Protein AF-A0A7W4FZU4-F1 (afdb_monomer_lite)

Foldseek 3Di:
DDKFDWAADDPVCVVVCVVVVNPPSVVPGTDIDDDPFWDKDKDKDKDWDKDWDDDPNWIKIKIKIKMAMFMATPGGDCNGAPPVNRLCRGFVFFRIKMKMKMWTDDPVDIDIDIDIDGHDGDDD

Secondary structure (DSSP, 8-state):
-EEPPPEEPPGGGHHHHHHTT-S-GGG--EE--EE--EEEEEEEEEEEEEEEEEETTEEEEEEEEEEEEEEEEEEE-TTT--HHHHHHHHHSS-SEEEEEEEEEE-SS-EEEEEEEEE------

Structure (mmCIF, N/CA/C/O backbone):
data_AF-A0A7W4FZU4-F1
#
_entry.id   AF-A0A7W4FZU4-F1
#
loop_
_atom_site.group_PDB
_atom_site.id
_atom_site.type_symbol
_atom_site.label_atom_id
_atom_site.label_alt_id
_atom_site.label_comp_id
_atom_site.label_asym_id
_atom_site.label_entity_id
_atom_site.label_seq_id
_atom_site.pdbx_PDB_ins_code
_atom_site.Cartn_x
_atom_site.Cartn_y
_atom_site.Cartn_z
_atom_site.occupancy
_atom_site.B_iso_or_equiv
_atom_site.auth_seq_id
_atom_site.auth_comp_id
_atom_site.auth_asym_id
_atom_site.auth_atom_id
_atom_site.pdbx_PDB_model_num
ATOM 1 N N . ILE A 1 1 ? -15.566 -8.251 4.953 1.00 73.75 1 ILE A N 1
ATOM 2 C CA . ILE A 1 1 ? -15.470 -8.564 6.392 1.00 73.75 1 ILE A CA 1
ATOM 3 C C . ILE A 1 1 ? -14.078 -8.221 6.895 1.00 73.75 1 ILE A C 1
ATOM 5 O O . ILE A 1 1 ? -13.095 -8.660 6.306 1.00 73.75 1 ILE A O 1
ATOM 9 N N . ALA A 1 2 ? -13.999 -7.388 7.925 1.00 87.62 2 ALA A N 1
ATOM 10 C CA . ALA A 1 2 ? -12.756 -6.948 8.552 1.00 87.62 2 ALA A CA 1
ATOM 11 C C . ALA A 1 2 ? -12.876 -7.089 10.072 1.00 87.62 2 ALA A C 1
ATOM 13 O O . ALA A 1 2 ? -13.980 -7.219 10.593 1.00 87.62 2 ALA A O 1
ATOM 14 N N . GLN A 1 3 ? -11.758 -7.112 10.793 1.00 93.50 3 GLN A N 1
ATOM 15 C CA . GLN A 1 3 ? -11.803 -7.099 12.256 1.00 93.50 3 GLN A CA 1
ATOM 16 C C . GLN A 1 3 ? -12.139 -5.699 12.761 1.00 93.50 3 GLN A C 1
ATOM 18 O O . GLN A 1 3 ? -11.657 -4.717 12.196 1.00 93.50 3 GLN A O 1
ATOM 23 N N . SER A 1 4 ? -12.921 -5.604 13.832 1.00 94.50 4 SER A N 1
ATOM 24 C CA . SER A 1 4 ? -13.106 -4.367 14.580 1.00 94.50 4 SER A CA 1
ATOM 25 C C . SER A 1 4 ? -11.753 -3.830 15.065 1.00 94.50 4 SER A C 1
ATOM 27 O O . SER A 1 4 ? -10.798 -4.583 15.270 1.00 94.50 4 SER A O 1
ATOM 29 N N . SER A 1 5 ? -11.681 -2.526 15.301 1.00 93.31 5 SER A N 1
ATOM 30 C CA . SER A 1 5 ? -10.689 -1.939 16.188 1.00 93.31 5 SER A CA 1
ATOM 31 C C . SER A 1 5 ? -10.738 -2.630 17.551 1.00 93.31 5 SER A C 1
ATOM 33 O O . SER A 1 5 ? -11.749 -3.223 17.944 1.00 93.31 5 SER A O 1
ATOM 35 N N . GLN A 1 6 ? -9.612 -2.600 18.256 1.00 93.88 6 GLN A N 1
ATOM 36 C CA . GLN A 1 6 ? -9.489 -3.255 19.548 1.00 93.88 6 GLN A CA 1
ATOM 37 C C . GLN A 1 6 ? -10.376 -2.551 20.579 1.00 93.88 6 GLN A C 1
ATOM 39 O O . GLN A 1 6 ? -10.178 -1.374 20.874 1.00 93.88 6 GLN A O 1
ATOM 44 N N . ILE A 1 7 ? -11.334 -3.284 21.145 1.00 93.12 7 ILE A N 1
ATOM 45 C CA . ILE A 1 7 ? -12.238 -2.765 22.172 1.00 93.12 7 ILE A CA 1
ATOM 46 C C . ILE A 1 7 ? -11.724 -3.225 23.529 1.00 93.12 7 ILE A C 1
ATOM 48 O O . ILE A 1 7 ? -11.702 -4.422 23.821 1.00 93.12 7 ILE A O 1
ATOM 52 N N . SER A 1 8 ? -11.275 -2.280 24.353 1.00 94.81 8 SER A N 1
ATOM 53 C CA . SER A 1 8 ? -10.798 -2.572 25.706 1.00 94.81 8 SER A CA 1
ATOM 54 C C . SER A 1 8 ? -11.937 -3.053 26.593 1.00 94.81 8 SER A C 1
ATOM 56 O O . SER A 1 8 ? -12.967 -2.386 26.681 1.00 94.81 8 SER A O 1
ATOM 58 N N . VAL A 1 9 ? -11.711 -4.158 27.298 1.00 95.38 9 VAL A N 1
ATOM 59 C CA . VAL A 1 9 ? -12.624 -4.623 28.342 1.00 95.38 9 VAL A CA 1
ATOM 60 C C . VAL A 1 9 ? -12.280 -3.870 29.621 1.00 95.38 9 VAL A C 1
ATOM 62 O O . VAL A 1 9 ? -11.147 -3.909 30.103 1.00 95.38 9 VAL A O 1
ATOM 65 N N . LYS A 1 10 ? -13.244 -3.122 30.149 1.00 96.00 10 LYS A N 1
ATOM 66 C CA . LYS A 1 10 ? -13.068 -2.267 31.324 1.00 96.00 10 LYS A CA 1
ATOM 67 C C . LYS A 1 10 ? -13.642 -2.944 32.558 1.00 96.00 10 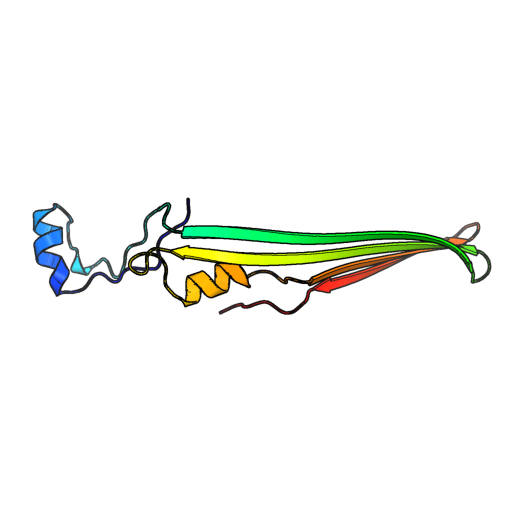LYS A C 1
ATOM 69 O O . LYS A 1 10 ? -14.525 -3.791 32.473 1.00 96.00 10 LYS A O 1
ATOM 74 N N . ALA A 1 11 ? -13.220 -2.480 33.734 1.00 95.75 11 ALA A N 1
ATOM 75 C CA . ALA A 1 11 ? -13.782 -2.949 35.000 1.00 95.75 11 ALA A CA 1
ATOM 76 C C . ALA A 1 11 ? -15.307 -2.760 35.101 1.00 95.75 11 ALA A C 1
ATOM 78 O O . ALA A 1 11 ? -15.973 -3.550 35.765 1.00 95.75 11 ALA A O 1
ATOM 79 N N . SER A 1 12 ? -15.861 -1.758 34.408 1.00 96.62 12 SER A N 1
ATOM 80 C CA . SER A 1 12 ? -17.309 -1.542 34.280 1.00 96.62 12 SER A CA 1
ATOM 81 C C . SER A 1 12 ? -18.044 -2.672 33.559 1.00 96.62 12 SER A C 1
ATOM 83 O O . SER A 1 12 ? -19.247 -2.822 33.747 1.00 96.62 12 SER A O 1
ATOM 85 N N . ASP A 1 13 ? -17.342 -3.459 32.746 1.00 96.06 13 ASP A N 1
ATOM 86 C CA . ASP A 1 13 ? -17.947 -4.433 31.838 1.00 96.06 13 ASP A CA 1
ATOM 87 C C . ASP A 1 13 ? -18.010 -5.829 32.481 1.00 96.06 13 ASP A C 1
ATOM 89 O O . ASP A 1 13 ? -18.778 -6.688 32.050 1.00 96.06 13 ASP A O 1
ATOM 93 N N . TYR A 1 14 ? -17.232 -6.064 33.545 1.00 96.38 14 TYR A N 1
ATOM 94 C CA . TYR A 1 14 ? -17.039 -7.386 34.147 1.00 96.38 14 TYR A CA 1
ATOM 95 C C . TYR A 1 14 ? -18.336 -8.027 34.640 1.00 96.38 14 TYR A C 1
ATOM 97 O O . TYR A 1 14 ? -18.544 -9.217 34.418 1.00 96.38 14 TYR A O 1
ATOM 105 N N . ASP A 1 15 ? -19.216 -7.268 35.291 1.00 97.00 15 ASP A N 1
ATOM 106 C CA . ASP A 1 15 ? -20.454 -7.827 35.844 1.00 97.00 15 ASP A CA 1
ATOM 107 C C . ASP A 1 15 ? -21.420 -8.261 34.735 1.00 97.00 15 ASP A C 1
ATOM 109 O O . ASP A 1 15 ? -22.000 -9.347 34.810 1.00 97.00 15 ASP A O 1
ATOM 113 N N . ALA A 1 16 ? -21.527 -7.467 33.664 1.00 96.69 16 ALA A N 1
ATOM 114 C CA . ALA A 1 16 ? -22.315 -7.821 32.487 1.00 96.69 16 ALA A CA 1
ATOM 115 C C . ALA A 1 16 ? -21.732 -9.048 31.766 1.00 96.69 16 ALA A C 1
ATOM 117 O O . ALA A 1 16 ? -22.474 -9.948 31.376 1.00 96.69 16 ALA A O 1
ATOM 118 N N . LEU A 1 17 ? -20.403 -9.124 31.648 1.00 96.12 17 LEU A N 1
ATOM 119 C CA . LEU A 1 17 ? -19.711 -10.256 31.031 1.00 96.12 17 LEU A CA 1
ATOM 120 C C . LEU A 1 17 ? -19.878 -11.550 31.840 1.00 96.12 17 LEU A C 1
ATOM 122 O O . LEU A 1 17 ? -20.175 -12.592 31.256 1.00 96.12 17 LEU A O 1
ATOM 126 N N . ARG A 1 18 ? -19.781 -11.496 33.176 1.00 96.81 18 ARG A N 1
ATOM 127 C CA . ARG A 1 18 ? -20.058 -12.660 34.039 1.00 96.81 18 ARG A CA 1
ATOM 128 C C . ARG A 1 18 ? -21.510 -13.105 33.928 1.00 96.81 18 ARG A C 1
ATOM 130 O O . ARG A 1 18 ? -21.767 -14.300 33.816 1.00 96.81 18 ARG A O 1
ATOM 137 N N . ALA A 1 19 ? -22.456 -12.163 33.913 1.00 97.31 19 ALA A N 1
ATOM 138 C CA . ALA A 1 19 ? -23.871 -12.472 33.711 1.00 97.31 19 ALA A CA 1
ATOM 139 C C . ALA A 1 19 ? -24.137 -13.125 32.340 1.00 97.31 19 ALA A C 1
ATOM 141 O O . ALA A 1 19 ? -25.032 -13.959 32.224 1.00 97.31 19 ALA A O 1
ATOM 142 N N . ALA A 1 20 ? -23.333 -12.794 31.325 1.00 96.25 20 ALA A N 1
ATOM 143 C CA . ALA A 1 20 ? -23.357 -13.414 30.001 1.00 96.25 20 ALA A CA 1
ATOM 144 C C . ALA A 1 20 ? -22.588 -14.752 29.912 1.00 96.25 20 ALA A C 1
ATOM 146 O O . ALA A 1 20 ? -22.554 -15.360 28.843 1.00 96.25 20 ALA A O 1
ATOM 147 N N . GLY A 1 21 ? -21.989 -15.232 31.010 1.00 97.06 21 GLY A N 1
ATOM 148 C CA . GLY A 1 21 ? -21.287 -16.518 31.077 1.00 97.06 21 GLY A CA 1
ATOM 149 C C . GLY A 1 21 ? -19.796 -16.474 30.729 1.00 97.06 21 GLY A C 1
ATOM 150 O O . GLY A 1 21 ? -19.191 -17.527 30.548 1.00 97.06 21 GLY A O 1
ATOM 151 N N . VAL A 1 22 ? -19.186 -15.288 30.635 1.00 95.50 22 VAL A N 1
ATOM 152 C CA . VAL A 1 22 ? -17.734 -15.152 30.446 1.00 95.50 22 VAL A CA 1
ATOM 153 C C . VAL A 1 22 ? -17.025 -15.370 31.782 1.00 95.50 22 VAL A C 1
ATOM 155 O O . VAL A 1 22 ? -17.227 -14.616 32.736 1.00 95.50 22 VAL A O 1
ATOM 158 N N . GLU A 1 23 ? -16.178 -16.395 31.855 1.00 95.56 23 GLU A N 1
ATOM 159 C CA . GLU A 1 23 ? -15.352 -16.664 33.033 1.00 95.56 23 GLU A CA 1
ATOM 160 C C . GLU A 1 23 ? -14.139 -15.726 33.086 1.00 95.56 23 GLU A C 1
ATOM 162 O O . GLU A 1 23 ? -13.481 -15.487 32.074 1.00 95.56 23 GLU A O 1
ATOM 167 N N . PHE A 1 24 ? -13.835 -15.214 34.283 1.00 94.44 24 PHE A N 1
ATOM 168 C CA . PHE A 1 24 ? -12.676 -14.351 34.565 1.00 94.44 24 PHE A CA 1
ATOM 169 C C . PHE A 1 24 ? -12.494 -13.176 33.573 1.00 94.44 24 PHE A C 1
ATOM 171 O O . PHE A 1 24 ? -11.405 -13.021 33.008 1.00 94.44 24 PHE A O 1
ATOM 178 N N . PRO A 1 25 ? -13.515 -12.320 33.337 1.00 95.06 25 PRO A N 1
ATOM 179 C CA . PRO A 1 25 ? -13.428 -11.235 32.352 1.00 95.06 25 PRO A CA 1
ATOM 180 C C . PRO A 1 25 ? -12.293 -10.241 32.634 1.00 95.06 25 PRO A C 1
ATOM 182 O O . PRO A 1 25 ? -11.790 -9.612 31.712 1.00 95.06 25 PRO A O 1
ATOM 185 N N . GLU A 1 26 ? -11.836 -10.143 33.882 1.00 94.69 26 GLU A N 1
ATOM 186 C CA . GLU A 1 26 ? -10.671 -9.352 34.278 1.00 94.69 26 GLU A CA 1
ATOM 187 C C . GLU A 1 26 ? -9.337 -9.798 33.650 1.00 94.69 26 GLU A C 1
ATOM 189 O O . GLU A 1 26 ? -8.379 -9.026 33.653 1.00 94.69 26 GLU A O 1
ATOM 194 N N . LEU A 1 27 ? -9.254 -11.022 33.111 1.00 95.69 27 LEU A N 1
ATOM 195 C CA . LEU A 1 27 ? -8.078 -11.518 32.386 1.00 95.69 27 LEU A CA 1
ATOM 196 C C . LEU A 1 27 ? -8.093 -11.132 30.900 1.00 95.69 27 LEU A C 1
ATOM 198 O O . LEU A 1 27 ? -7.091 -11.310 30.205 1.00 95.69 27 LEU A O 1
ATOM 202 N N . ILE A 1 28 ? -9.215 -10.608 30.403 1.00 94.31 28 ILE A N 1
ATOM 203 C CA . ILE A 1 28 ? -9.375 -10.173 29.020 1.00 94.31 28 ILE A CA 1
ATOM 204 C C . ILE A 1 28 ? -9.053 -8.683 28.975 1.00 94.31 28 ILE A C 1
ATOM 206 O O . ILE A 1 28 ? -9.790 -7.867 29.510 1.00 94.31 28 ILE A O 1
ATOM 210 N N . SER A 1 29 ? -7.948 -8.305 28.335 1.00 93.75 29 SER A N 1
ATOM 211 C CA . SER A 1 29 ? -7.577 -6.889 28.202 1.00 93.75 29 SER A CA 1
ATOM 212 C C . SER A 1 29 ? -8.390 -6.177 27.120 1.00 93.75 29 SER A C 1
ATOM 214 O O . SER A 1 29 ? -8.727 -4.998 27.248 1.00 93.75 29 SER A O 1
ATOM 216 N N . ALA A 1 30 ? -8.709 -6.887 26.040 1.00 94.19 30 ALA A N 1
ATOM 217 C CA . ALA A 1 30 ? -9.484 -6.371 24.929 1.00 94.19 30 ALA A CA 1
ATOM 218 C C . ALA A 1 30 ? -9.995 -7.491 24.024 1.00 94.19 30 ALA A C 1
ATOM 220 O O . ALA A 1 30 ? -9.461 -8.601 24.015 1.00 94.19 30 ALA A O 1
ATOM 221 N N . VAL A 1 31 ? -10.986 -7.156 23.206 1.00 94.00 31 VAL A N 1
ATOM 222 C CA . VAL A 1 31 ? -11.579 -8.049 22.213 1.00 94.00 31 VAL A CA 1
ATOM 223 C C . VAL A 1 31 ? -11.550 -7.421 20.823 1.00 94.00 31 VAL A C 1
ATOM 225 O O . VAL A 1 31 ? -11.555 -6.200 20.661 1.00 94.00 31 VAL A O 1
ATOM 228 N N . THR A 1 32 ? -11.516 -8.283 19.812 1.00 94.75 32 THR A N 1
ATOM 229 C CA . THR A 1 32 ? -11.765 -7.936 18.411 1.00 94.75 32 THR A CA 1
ATOM 230 C C . THR A 1 32 ? -12.683 -8.992 17.819 1.00 94.75 32 THR A C 1
ATOM 232 O O . THR A 1 32 ? -12.663 -10.152 18.234 1.00 94.75 32 THR A O 1
ATOM 235 N N . PHE A 1 33 ? -13.507 -8.597 16.860 1.00 93.56 33 PHE A N 1
ATOM 236 C CA . PHE A 1 33 ? -14.417 -9.507 16.172 1.00 93.56 33 PHE A CA 1
ATOM 237 C C . PHE A 1 33 ? -14.583 -9.094 14.716 1.00 93.56 33 PHE A C 1
ATOM 239 O O . PHE A 1 33 ? -14.289 -7.964 14.336 1.00 93.56 33 PHE A O 1
ATOM 246 N N . TYR A 1 34 ? -15.028 -10.024 13.879 1.00 95.19 34 TYR A N 1
ATOM 247 C CA . TYR A 1 34 ? -15.279 -9.743 12.473 1.00 95.19 34 TYR A CA 1
ATOM 248 C C . TYR A 1 34 ? -16.595 -8.987 12.286 1.00 95.19 34 TYR A C 1
ATOM 250 O O . TYR A 1 34 ? -17.631 -9.398 12.802 1.00 95.19 34 TYR A O 1
ATOM 258 N N . THR A 1 35 ? -16.553 -7.912 11.508 1.00 93.19 35 THR A N 1
ATOM 259 C CA . THR A 1 35 ? -17.692 -7.045 11.212 1.00 93.19 35 THR A CA 1
ATOM 260 C C . THR A 1 35 ? -17.673 -6.582 9.745 1.00 93.19 35 THR A C 1
ATOM 262 O O . THR A 1 35 ? -16.670 -6.720 9.031 1.00 93.19 35 THR A O 1
ATOM 265 N N . ASN A 1 36 ? -18.824 -6.107 9.270 1.00 92.38 36 ASN A N 1
ATOM 266 C CA . ASN A 1 36 ? -19.002 -5.433 7.984 1.00 92.38 36 ASN A CA 1
ATOM 267 C C . ASN A 1 36 ? -19.464 -4.004 8.286 1.00 92.38 36 ASN A C 1
ATOM 269 O O . ASN A 1 36 ? -20.650 -3.699 8.201 1.00 92.38 36 ASN A O 1
ATOM 273 N N . ASP A 1 37 ? -18.526 -3.180 8.736 1.00 92.50 37 ASP A N 1
ATOM 274 C CA . ASP A 1 37 ? -18.784 -1.903 9.397 1.00 92.50 37 ASP A CA 1
ATOM 275 C C . ASP A 1 37 ? -18.254 -0.692 8.635 1.00 92.50 37 ASP A C 1
ATOM 277 O O . ASP A 1 37 ? -18.254 0.400 9.191 1.00 92.50 37 ASP A O 1
ATOM 281 N N . PHE A 1 38 ? -17.789 -0.860 7.397 1.00 94.81 38 PHE A N 1
ATOM 282 C CA . PHE A 1 38 ? -17.359 0.250 6.558 1.00 94.81 38 PHE A CA 1
ATOM 283 C C . PHE A 1 38 ? -17.593 -0.010 5.071 1.00 94.81 38 PHE A C 1
ATOM 285 O O . PHE A 1 38 ? -17.542 -1.152 4.608 1.00 94.81 38 PHE A O 1
ATOM 292 N N . ASP A 1 39 ? -17.787 1.085 4.342 1.00 95.94 39 ASP A N 1
ATOM 293 C CA . ASP A 1 39 ? -17.884 1.145 2.888 1.00 95.94 39 ASP A CA 1
ATOM 294 C C . ASP A 1 39 ? -16.668 1.902 2.343 1.00 95.94 39 ASP A C 1
ATOM 296 O O . ASP A 1 39 ? -16.244 2.901 2.929 1.00 95.94 39 ASP A O 1
ATOM 300 N N . THR A 1 40 ? -16.112 1.447 1.220 1.00 96.69 40 THR A N 1
ATOM 301 C CA . THR A 1 40 ? -14.990 2.116 0.549 1.00 96.69 40 THR A CA 1
ATOM 302 C C . THR A 1 40 ? -15.250 2.290 -0.935 1.00 96.69 40 THR A C 1
ATOM 304 O O . THR A 1 40 ? -15.742 1.364 -1.589 1.00 96.69 40 THR A O 1
ATOM 307 N N . THR A 1 41 ? -14.759 3.393 -1.486 1.00 98.00 41 THR A N 1
ATOM 308 C CA . THR A 1 41 ? -14.619 3.596 -2.923 1.00 98.00 41 THR A CA 1
ATOM 309 C C . THR A 1 41 ? -13.140 3.552 -3.284 1.00 98.00 41 THR A C 1
ATOM 311 O O . THR A 1 41 ? -12.338 4.319 -2.756 1.00 98.00 41 THR A O 1
ATOM 314 N N . THR A 1 42 ? -12.778 2.655 -4.205 1.00 97.88 42 THR A N 1
ATOM 315 C CA . THR A 1 42 ? -11.423 2.556 -4.760 1.00 97.88 42 THR A CA 1
ATOM 316 C C . THR A 1 42 ? -11.453 2.887 -6.242 1.00 97.88 42 THR A C 1
ATOM 318 O O . THR A 1 42 ? -12.230 2.314 -7.007 1.00 97.88 42 THR A O 1
ATOM 321 N N . GLN A 1 43 ? -10.570 3.785 -6.655 1.00 98.00 43 GLN A N 1
ATOM 322 C CA . GLN A 1 43 ? -10.416 4.226 -8.034 1.00 98.00 43 GLN A CA 1
ATOM 323 C C . GLN A 1 43 ? -8.938 4.327 -8.398 1.00 98.00 43 GLN A C 1
ATOM 325 O O . GLN A 1 43 ? -8.064 4.340 -7.535 1.00 98.00 43 GLN A O 1
ATOM 330 N N . GLY A 1 44 ? -8.634 4.382 -9.688 1.00 97.62 44 GLY A N 1
ATOM 331 C CA . GLY A 1 44 ? -7.250 4.453 -10.119 1.00 97.62 44 GLY A CA 1
ATOM 332 C C . GLY A 1 44 ? -7.085 4.586 -11.619 1.00 97.62 44 GLY A C 1
ATOM 333 O O . GLY A 1 44 ? -8.044 4.491 -12.385 1.00 97.62 44 GLY A O 1
ATOM 334 N N . VAL A 1 45 ? -5.838 4.816 -12.018 1.00 98.19 45 VAL A N 1
ATOM 335 C CA . VAL A 1 45 ? -5.410 4.893 -13.414 1.00 98.19 45 VAL A CA 1
ATOM 336 C C . VAL A 1 45 ? -4.112 4.119 -13.573 1.00 98.19 45 VAL A C 1
ATOM 338 O O . VAL A 1 45 ? -3.164 4.330 -12.816 1.00 98.19 45 VAL A O 1
ATOM 341 N N . ASP A 1 46 ? -4.058 3.292 -14.614 1.00 98.38 46 ASP A N 1
ATOM 342 C CA . ASP A 1 46 ? -2.860 2.568 -15.020 1.00 98.38 46 ASP A CA 1
ATOM 343 C C . ASP A 1 46 ? -2.361 3.067 -16.377 1.00 98.38 46 ASP A C 1
ATOM 345 O O . ASP A 1 46 ? -3.120 3.222 -17.337 1.00 98.38 46 ASP A O 1
ATOM 349 N N . ILE A 1 47 ? -1.053 3.296 -16.463 1.00 98.19 47 ILE A N 1
ATOM 350 C CA . ILE A 1 47 ? -0.345 3.664 -17.684 1.00 98.19 47 ILE A CA 1
ATOM 351 C C . ILE A 1 47 ? 0.719 2.603 -17.934 1.00 98.19 47 ILE A C 1
ATOM 353 O O . ILE A 1 47 ? 1.656 2.432 -17.152 1.00 98.19 47 ILE A O 1
ATOM 357 N N . VAL A 1 48 ? 0.587 1.906 -19.060 1.00 98.31 48 VAL A N 1
ATOM 358 C CA . VAL A 1 48 ? 1.553 0.905 -19.512 1.00 98.31 48 VAL A CA 1
ATOM 359 C C . VAL A 1 48 ? 2.074 1.272 -20.890 1.00 98.31 48 VAL A C 1
ATOM 361 O O . VAL A 1 48 ? 1.315 1.650 -21.781 1.00 98.31 48 VAL A O 1
ATOM 364 N N . GLY A 1 49 ? 3.385 1.171 -21.067 1.00 98.50 49 GLY A N 1
ATOM 365 C CA . GLY A 1 49 ? 4.033 1.535 -22.316 1.00 98.50 49 GLY A CA 1
ATOM 366 C C . GLY A 1 49 ? 5.328 0.774 -22.534 1.00 98.50 49 GLY A C 1
ATOM 367 O O . GLY A 1 49 ? 6.042 0.424 -21.593 1.00 98.50 49 GLY A O 1
ATOM 368 N N . SER A 1 50 ? 5.646 0.536 -23.801 1.00 98.19 50 SER A N 1
ATOM 369 C CA . SER A 1 50 ? 6.923 -0.035 -24.210 1.00 98.19 50 SER A CA 1
ATOM 370 C C . SER A 1 50 ? 7.486 0.719 -25.397 1.00 98.19 50 SER A C 1
ATOM 372 O O . SER A 1 50 ? 6.741 1.099 -26.298 1.00 98.19 50 SER A O 1
ATOM 374 N N . TYR A 1 51 ? 8.801 0.876 -25.412 1.00 98.25 51 TYR A N 1
ATOM 375 C CA . TYR A 1 51 ? 9.523 1.514 -26.498 1.00 98.25 51 TYR A CA 1
ATOM 376 C C . TYR A 1 51 ? 10.739 0.668 -26.860 1.00 98.25 51 TYR A C 1
ATOM 378 O O . TYR A 1 51 ? 11.478 0.239 -25.973 1.00 98.25 51 TYR A O 1
ATOM 386 N N . THR A 1 52 ? 10.931 0.420 -28.151 1.00 98.38 52 THR A N 1
ATOM 387 C CA . THR A 1 52 ? 12.066 -0.340 -28.679 1.00 98.38 52 THR A CA 1
ATOM 388 C C . THR A 1 52 ? 12.843 0.547 -29.634 1.00 98.38 52 THR A C 1
ATOM 390 O O . THR A 1 52 ? 12.250 1.240 -30.456 1.00 98.38 52 THR A O 1
ATOM 393 N N . THR A 1 53 ? 14.163 0.542 -29.497 1.00 98.31 53 THR A N 1
ATOM 394 C CA . THR A 1 53 ? 15.082 1.331 -30.316 1.00 98.31 53 THR A CA 1
ATOM 395 C C . THR A 1 53 ? 16.427 0.629 -30.380 1.00 98.31 53 THR A C 1
ATOM 397 O O . THR A 1 53 ? 16.766 -0.143 -29.489 1.00 98.31 53 THR A O 1
ATOM 400 N N . GLU A 1 54 ? 17.229 0.960 -31.377 1.00 97.50 54 GLU A N 1
ATOM 401 C CA . GLU A 1 54 ? 18.653 0.640 -31.363 1.00 97.50 54 GLU A CA 1
ATOM 402 C C . GLU A 1 54 ? 19.392 1.711 -30.543 1.00 97.50 54 GLU A C 1
ATOM 404 O O . GLU A 1 54 ? 19.129 2.910 -30.686 1.00 97.50 54 GLU A O 1
ATOM 409 N N . MET A 1 55 ? 20.275 1.297 -29.632 1.00 95.31 55 MET A N 1
ATOM 410 C CA . MET A 1 55 ? 21.105 2.185 -28.807 1.00 95.31 55 MET A CA 1
ATOM 411 C C . MET A 1 55 ? 22.350 1.429 -28.329 1.00 95.31 55 MET A C 1
ATOM 413 O O . MET A 1 55 ? 22.304 0.217 -28.161 1.00 95.31 55 MET A O 1
ATOM 417 N N . LEU A 1 56 ? 23.465 2.123 -28.072 1.00 95.19 56 LEU A N 1
ATOM 418 C CA . LEU A 1 56 ? 24.716 1.507 -27.585 1.00 95.19 56 LEU A CA 1
ATOM 419 C C . LEU A 1 56 ? 25.213 0.341 -28.465 1.00 95.19 56 LEU A C 1
ATOM 421 O O . LEU A 1 56 ? 25.785 -0.617 -27.951 1.00 95.19 56 LEU A O 1
ATOM 425 N N . SER A 1 57 ? 24.985 0.415 -29.779 1.00 95.88 57 SER A N 1
ATOM 426 C CA . SER A 1 57 ? 25.321 -0.645 -30.743 1.00 95.88 57 SER A CA 1
ATOM 427 C C . SER A 1 57 ? 24.625 -1.988 -30.481 1.00 95.88 57 SER A C 1
ATOM 429 O O . SER A 1 57 ? 25.186 -3.037 -30.779 1.00 95.88 57 SER A O 1
ATOM 431 N N . GLY A 1 58 ? 23.421 -1.962 -29.910 1.00 96.75 58 GLY A N 1
ATOM 432 C CA . GLY A 1 58 ? 22.570 -3.134 -29.733 1.00 96.75 58 GLY A CA 1
ATOM 433 C C . GLY A 1 58 ? 21.091 -2.757 -29.688 1.00 96.75 58 GLY A C 1
ATOM 434 O O . GLY A 1 58 ? 20.728 -1.584 -29.822 1.00 96.75 58 GLY A O 1
ATOM 435 N N . ASP A 1 59 ? 20.238 -3.748 -29.459 1.00 98.25 59 ASP A N 1
ATOM 436 C CA . ASP A 1 59 ? 18.801 -3.550 -29.302 1.00 98.25 59 ASP A CA 1
ATOM 437 C C . ASP A 1 59 ? 18.466 -3.158 -27.865 1.00 98.25 59 ASP A C 1
ATOM 439 O O . ASP A 1 59 ? 18.855 -3.828 -26.904 1.00 98.25 59 ASP A O 1
ATOM 443 N N . ALA A 1 60 ? 17.697 -2.084 -27.716 1.00 98.38 60 ALA A N 1
ATOM 444 C CA . ALA A 1 60 ? 17.192 -1.601 -26.444 1.00 98.38 60 ALA A CA 1
ATOM 445 C C . ALA A 1 60 ? 15.666 -1.724 -26.398 1.00 98.38 60 ALA A C 1
ATOM 447 O O . ALA A 1 60 ? 14.947 -1.269 -27.293 1.00 98.38 60 ALA A O 1
ATOM 448 N N . LYS A 1 61 ? 15.147 -2.276 -25.302 1.00 98.56 61 LYS A N 1
ATOM 449 C CA . LYS A 1 61 ? 13.718 -2.276 -24.985 1.00 98.56 61 LYS A CA 1
ATOM 450 C C . LYS A 1 61 ? 13.483 -1.666 -23.614 1.00 98.56 61 LYS A C 1
ATOM 452 O O . LYS A 1 61 ? 13.969 -2.168 -22.603 1.00 98.56 61 LYS A O 1
ATOM 457 N N . PHE A 1 62 ? 12.659 -0.631 -23.584 1.00 98.56 62 PHE A N 1
ATOM 458 C CA . PHE A 1 62 ? 12.158 -0.006 -22.372 1.00 98.56 62 PHE A CA 1
ATOM 459 C C . PHE A 1 62 ? 10.712 -0.432 -22.143 1.00 98.56 62 PHE A C 1
ATOM 461 O O . PHE A 1 62 ? 9.915 -0.531 -23.077 1.00 98.56 62 PHE A O 1
ATOM 468 N N . SER A 1 63 ? 10.358 -0.726 -20.900 1.00 98.62 63 SER A N 1
ATOM 469 C CA . SER A 1 63 ? 8.992 -1.059 -20.496 1.00 98.62 63 SER A CA 1
ATOM 470 C C . SER A 1 63 ? 8.672 -0.351 -19.192 1.00 98.62 63 SER A C 1
ATOM 472 O O . SER A 1 63 ? 9.372 -0.548 -18.201 1.00 98.62 63 SER A O 1
ATOM 474 N N . LEU A 1 64 ? 7.633 0.477 -19.213 1.00 98.50 64 LEU A N 1
ATOM 475 C CA . LEU A 1 64 ? 7.139 1.227 -18.069 1.00 98.50 64 LEU A CA 1
ATOM 476 C C . LEU A 1 64 ? 5.733 0.739 -17.727 1.00 98.50 64 LEU A C 1
ATOM 478 O O . LEU A 1 64 ? 4.860 0.682 -18.592 1.00 98.50 64 LEU A O 1
ATOM 482 N N . ALA A 1 65 ? 5.526 0.428 -16.457 1.00 98.69 65 ALA A N 1
ATOM 483 C CA . ALA A 1 65 ? 4.210 0.293 -15.860 1.00 98.69 65 ALA A CA 1
ATOM 484 C C . ALA A 1 65 ? 4.122 1.281 -14.701 1.00 98.69 65 ALA A C 1
ATOM 486 O O . ALA A 1 65 ? 4.994 1.289 -13.835 1.00 98.69 65 ALA A O 1
ATOM 487 N N . TYR A 1 66 ? 3.096 2.115 -14.698 1.00 98.56 66 TYR A N 1
ATOM 488 C CA . TYR A 1 66 ? 2.804 3.060 -13.633 1.00 98.56 66 TYR A CA 1
ATOM 489 C C . TYR A 1 66 ? 1.332 2.939 -13.265 1.00 98.56 66 TYR A C 1
ATOM 491 O O . TYR A 1 66 ? 0.482 2.921 -14.150 1.00 98.56 66 TYR A O 1
ATOM 499 N N . GLY A 1 67 ? 1.050 2.875 -11.971 1.00 98.56 67 GLY A N 1
ATOM 500 C CA . GLY A 1 67 ? -0.299 2.839 -11.432 1.00 98.56 67 GLY A CA 1
ATOM 501 C C . GLY A 1 67 ? -0.464 3.882 -10.339 1.00 98.56 67 GLY A C 1
ATOM 502 O O . GLY A 1 67 ? 0.418 4.054 -9.489 1.00 98.56 67 GLY A O 1
ATOM 503 N N . TRP A 1 68 ? -1.606 4.558 -10.369 1.00 98.31 68 TRP A N 1
ATOM 504 C CA . TRP A 1 68 ? -2.137 5.330 -9.255 1.00 98.31 68 TRP A CA 1
ATOM 505 C C . TRP A 1 68 ? -3.434 4.677 -8.781 1.00 98.31 68 TRP A C 1
ATOM 507 O O . TRP A 1 68 ? -4.314 4.389 -9.591 1.00 98.31 68 TRP A O 1
ATOM 517 N N . THR A 1 69 ? -3.545 4.424 -7.484 1.00 98.19 69 THR A N 1
ATOM 518 C CA . THR A 1 69 ? -4.746 3.885 -6.843 1.00 98.19 69 THR A CA 1
ATOM 519 C C . THR A 1 69 ? -5.049 4.719 -5.612 1.00 98.19 69 THR A C 1
ATOM 521 O O . THR A 1 69 ? -4.165 4.964 -4.798 1.00 98.19 69 THR A O 1
ATOM 524 N N . ASP A 1 70 ? -6.300 5.123 -5.481 1.00 97.19 70 ASP A N 1
ATOM 525 C CA . ASP A 1 70 ? -6.826 5.921 -4.386 1.00 97.19 70 ASP A CA 1
ATOM 526 C C . ASP A 1 70 ? -8.012 5.175 -3.782 1.00 97.19 70 ASP A C 1
ATOM 528 O O . ASP A 1 70 ? -8.884 4.687 -4.507 1.00 97.19 70 ASP A O 1
ATOM 532 N N . THR A 1 71 ? -8.001 5.009 -2.465 1.00 97.50 71 THR A N 1
ATOM 533 C CA . THR A 1 71 ? -9.074 4.352 -1.717 1.00 97.50 71 THR A CA 1
ATOM 534 C C . THR A 1 71 ? -9.534 5.302 -0.636 1.00 97.50 71 THR A C 1
ATOM 536 O O . THR A 1 71 ? -8.717 5.739 0.165 1.00 97.50 71 THR A O 1
ATOM 539 N N . SER A 1 72 ? -10.834 5.577 -0.590 1.00 97.12 72 SER A N 1
ATOM 540 C CA . SER A 1 72 ? -11.439 6.351 0.488 1.00 97.12 72 SER A CA 1
ATOM 541 C C . SER A 1 72 ? -12.510 5.541 1.207 1.00 97.12 72 SER A C 1
ATOM 543 O O . SER A 1 72 ? -13.223 4.748 0.587 1.00 97.12 72 SER A O 1
ATOM 545 N N . VAL A 1 73 ? -12.605 5.716 2.524 1.00 97.06 73 VAL A N 1
ATOM 546 C CA . VAL A 1 73 ? -13.668 5.159 3.361 1.00 97.06 73 VAL A CA 1
ATOM 547 C C . VAL A 1 73 ? -14.857 6.119 3.327 1.00 97.06 73 VAL A C 1
ATOM 549 O O . VAL A 1 73 ? -14.820 7.203 3.902 1.00 97.06 73 VAL A O 1
ATOM 552 N N . ASP A 1 74 ? -15.943 5.697 2.684 1.00 96.94 74 ASP A N 1
ATOM 553 C CA . ASP A 1 74 ? -17.144 6.515 2.494 1.00 96.94 74 ASP A CA 1
ATOM 554 C C . ASP A 1 74 ? -17.992 6.594 3.770 1.00 96.94 74 ASP A C 1
ATOM 556 O O . ASP A 1 74 ? -18.623 7.614 4.067 1.00 96.94 74 ASP A O 1
ATOM 560 N N . LYS A 1 75 ? -18.054 5.482 4.512 1.00 95.50 75 LYS A N 1
ATOM 561 C CA . LYS A 1 75 ? -18.826 5.322 5.751 1.00 95.50 75 LYS A CA 1
ATOM 562 C C . LYS A 1 75 ? -18.145 4.305 6.646 1.00 95.50 75 LYS A C 1
ATOM 564 O O . LYS A 1 75 ? -17.606 3.326 6.142 1.00 95.50 75 LYS A O 1
ATOM 569 N N . TYR A 1 76 ? -18.228 4.499 7.959 1.00 95.94 76 TYR A N 1
ATOM 570 C CA . TYR A 1 76 ? -17.790 3.506 8.932 1.00 95.94 76 TYR A CA 1
ATOM 571 C C . TYR A 1 76 ? -18.526 3.645 10.272 1.00 95.94 76 TYR A C 1
ATOM 573 O O . TYR A 1 76 ? -19.027 4.724 10.598 1.00 95.94 76 TYR A O 1
ATOM 581 N N . ASP A 1 77 ? -18.582 2.563 11.048 1.00 94.94 77 ASP A N 1
ATOM 582 C CA . ASP A 1 77 ? -19.045 2.577 12.438 1.00 94.94 77 ASP A CA 1
ATOM 583 C C . ASP A 1 77 ? -17.887 2.975 13.379 1.00 94.94 77 ASP A C 1
ATOM 585 O O . ASP A 1 77 ? -16.893 2.247 13.462 1.00 94.94 77 ASP A O 1
ATOM 589 N N . PRO A 1 78 ? -17.968 4.111 14.098 1.00 92.81 78 PRO A N 1
ATOM 590 C CA . PRO A 1 78 ? -16.902 4.562 14.990 1.00 92.81 78 PRO A CA 1
ATOM 591 C C . PRO A 1 78 ? -16.723 3.690 16.242 1.00 92.81 78 PRO A C 1
ATOM 593 O O . PRO A 1 78 ? -15.688 3.804 16.900 1.00 92.81 78 PRO A O 1
ATOM 596 N N . GLU A 1 79 ? -17.687 2.830 16.592 1.00 91.62 79 GLU A N 1
ATOM 597 C CA . GLU A 1 79 ? -17.545 1.884 17.708 1.00 91.62 79 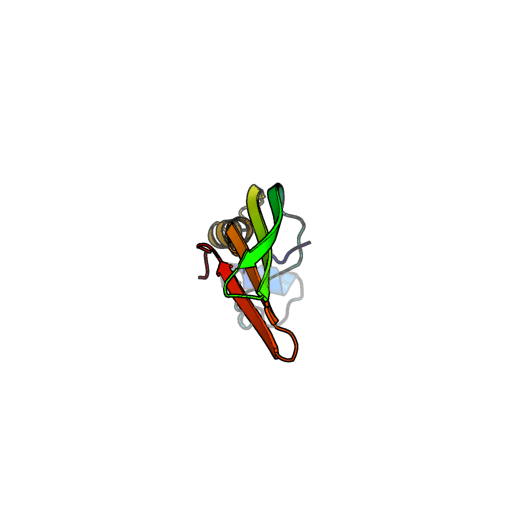GLU A CA 1
ATOM 598 C C . GLU A 1 79 ? -16.618 0.716 17.353 1.00 91.62 79 GLU A C 1
ATOM 600 O O . GLU A 1 79 ? -15.954 0.152 18.227 1.00 91.62 79 GLU A O 1
ATOM 605 N N . THR A 1 80 ? -16.536 0.367 16.067 1.00 93.50 80 THR A N 1
ATOM 606 C CA . THR A 1 80 ? -15.760 -0.781 15.582 1.00 93.50 80 THR A CA 1
ATOM 607 C C . THR A 1 80 ? -14.673 -0.414 14.576 1.00 93.50 80 THR A C 1
ATOM 609 O O . THR A 1 80 ? -13.842 -1.262 14.254 1.00 93.50 80 THR A O 1
ATOM 612 N N . THR A 1 81 ? -14.604 0.829 14.109 1.00 94.12 81 THR A N 1
ATOM 613 C CA . THR A 1 81 ? -13.556 1.326 13.213 1.00 94.12 81 THR A CA 1
ATOM 614 C C . THR A 1 81 ? -13.096 2.715 13.647 1.00 94.12 81 THR A C 1
ATOM 616 O O . THR A 1 81 ? -13.772 3.719 13.448 1.00 94.12 81 THR A O 1
ATOM 619 N N . ASP A 1 82 ? -11.908 2.775 14.251 1.00 93.00 82 ASP A N 1
ATOM 620 C CA . ASP A 1 82 ? -11.289 4.036 14.666 1.00 93.00 82 ASP A CA 1
ATOM 621 C C . ASP A 1 82 ? -10.618 4.790 13.499 1.00 93.00 82 ASP A C 1
ATOM 623 O O . ASP A 1 82 ? -10.356 4.241 12.427 1.00 93.00 82 ASP A O 1
ATOM 627 N N . ALA A 1 83 ? -10.287 6.063 13.727 1.00 92.88 83 ALA A N 1
ATOM 628 C CA . ALA A 1 83 ? -9.663 6.926 12.721 1.00 92.88 83 ALA A CA 1
ATOM 629 C C . ALA A 1 83 ? -8.278 6.437 12.249 1.00 92.88 83 ALA A C 1
ATOM 631 O O . ALA A 1 83 ? -7.902 6.662 11.100 1.00 92.88 83 ALA A O 1
ATOM 632 N N . GLY A 1 84 ? -7.512 5.755 13.107 1.00 92.81 84 GLY A N 1
ATOM 633 C CA . GLY A 1 84 ? -6.226 5.173 12.719 1.00 92.81 84 GLY A CA 1
ATOM 634 C C . GLY A 1 84 ? -6.411 3.993 11.767 1.00 92.81 84 GLY A C 1
ATOM 635 O O . GLY A 1 84 ? -5.675 3.851 10.792 1.00 92.81 84 GLY A O 1
ATOM 636 N N . LYS A 1 85 ? -7.437 3.172 12.001 1.00 93.31 85 LYS A N 1
ATOM 637 C CA . LYS A 1 85 ? -7.857 2.109 11.090 1.00 93.31 85 LYS A CA 1
ATOM 638 C C . LYS A 1 85 ? -8.356 2.685 9.768 1.00 93.31 85 LYS A C 1
ATOM 640 O O . LYS A 1 85 ? -7.921 2.177 8.742 1.00 93.31 85 LYS A O 1
ATOM 645 N N . VAL A 1 86 ? -9.163 3.750 9.775 1.00 95.19 86 VAL A N 1
ATOM 646 C CA . VAL A 1 86 ? -9.553 4.467 8.543 1.00 95.19 86 VAL A CA 1
ATOM 647 C C . VAL A 1 86 ? -8.312 4.888 7.758 1.00 95.19 86 VAL A C 1
ATOM 649 O O . VAL A 1 86 ? -8.163 4.496 6.606 1.00 95.19 86 VAL A O 1
ATOM 652 N N . ARG A 1 87 ? -7.343 5.554 8.402 1.00 94.25 87 ARG A N 1
ATOM 653 C CA . ARG A 1 87 ? -6.119 6.002 7.716 1.00 94.25 87 ARG A CA 1
ATOM 654 C C . ARG A 1 87 ? -5.278 4.849 7.165 1.00 94.25 87 ARG A C 1
ATOM 656 O O . ARG A 1 87 ? -4.662 4.988 6.114 1.00 94.25 87 ARG A O 1
ATOM 663 N N . ARG A 1 88 ? -5.250 3.699 7.844 1.00 94.25 88 ARG A N 1
ATOM 664 C CA . ARG A 1 88 ? -4.607 2.484 7.315 1.00 94.25 88 ARG A CA 1
ATOM 665 C C . ARG A 1 88 ? -5.375 1.865 6.147 1.00 94.25 88 ARG A C 1
ATOM 667 O O . ARG A 1 88 ? -4.743 1.260 5.290 1.00 94.25 88 ARG A O 1
ATOM 674 N N . LEU A 1 89 ? -6.702 1.965 6.118 1.00 94.12 89 LEU A N 1
ATOM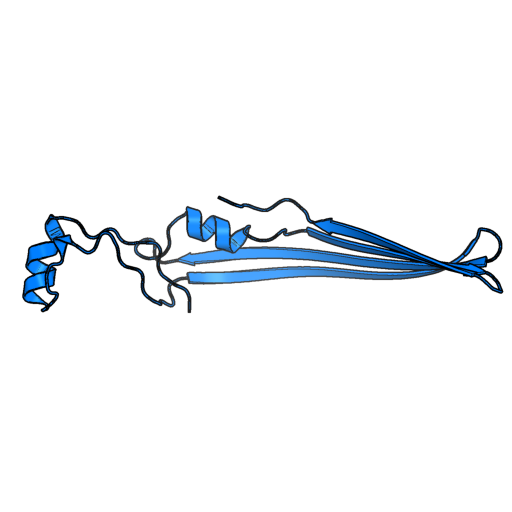 675 C CA . LEU A 1 89 ? -7.510 1.467 5.001 1.00 94.12 89 LEU A CA 1
ATOM 676 C C . LEU A 1 89 ? -7.310 2.322 3.745 1.00 94.12 89 LEU A C 1
ATOM 678 O O . LEU A 1 89 ? -7.188 1.766 2.658 1.00 94.12 89 LEU A O 1
ATOM 682 N N . GLU A 1 90 ? -7.239 3.643 3.902 1.00 96.12 90 GLU A N 1
ATOM 683 C CA . GLU A 1 90 ? -7.078 4.584 2.785 1.00 96.12 90 GLU A CA 1
ATOM 684 C C . GLU A 1 90 ? -5.633 4.632 2.271 1.00 96.12 90 GLU A C 1
ATOM 686 O O . GLU A 1 90 ? -5.389 4.594 1.067 1.00 96.12 90 GLU A O 1
ATOM 691 N N . ASP A 1 91 ? -4.654 4.633 3.178 1.00 95.94 91 ASP A N 1
ATOM 692 C CA . ASP A 1 91 ? -3.264 4.938 2.836 1.00 95.94 91 ASP A CA 1
ATOM 693 C C . ASP A 1 91 ? -2.248 3.914 3.357 1.00 95.94 91 ASP A C 1
ATOM 695 O O . ASP A 1 91 ? -1.042 4.167 3.349 1.00 95.94 91 ASP A O 1
ATOM 699 N N . GLY A 1 92 ? -2.690 2.750 3.836 1.00 94.94 92 GLY A N 1
ATOM 700 C CA . GLY A 1 92 ? -1.788 1.702 4.333 1.00 94.94 92 GLY A CA 1
ATOM 701 C C . GLY A 1 92 ? -0.890 1.090 3.254 1.00 94.94 92 GLY A C 1
ATOM 702 O O . GLY A 1 92 ? 0.025 0.325 3.561 1.00 94.94 92 GLY A O 1
ATOM 703 N N . ILE A 1 93 ? -1.151 1.406 1.985 1.00 93.62 93 ILE A N 1
ATOM 704 C CA . ILE A 1 93 ? -0.415 0.930 0.817 1.00 93.62 93 ILE A CA 1
ATOM 705 C C . ILE A 1 93 ? -0.094 2.143 -0.070 1.00 93.62 93 ILE A C 1
ATOM 707 O O . ILE A 1 93 ? -0.946 3.017 -0.214 1.00 93.62 93 ILE A O 1
ATOM 711 N N . PRO A 1 94 ? 1.098 2.203 -0.698 1.00 96.50 94 PRO A N 1
ATOM 712 C CA . PRO A 1 94 ? 1.457 3.303 -1.584 1.00 96.50 94 PRO A CA 1
ATOM 713 C C . PRO A 1 94 ? 0.450 3.527 -2.713 1.00 96.50 94 PRO A C 1
ATOM 715 O O . PRO A 1 94 ? 0.235 2.631 -3.536 1.00 96.50 94 PRO A O 1
ATOM 718 N N . ALA A 1 95 ? -0.083 4.748 -2.799 1.00 97.06 95 ALA A N 1
ATOM 719 C CA . ALA A 1 95 ? -1.005 5.147 -3.863 1.00 97.06 95 ALA A CA 1
ATOM 720 C C . ALA A 1 95 ? -0.336 5.114 -5.246 1.00 97.06 95 ALA A C 1
ATOM 722 O O . ALA A 1 95 ? -0.957 4.750 -6.241 1.00 97.06 95 ALA A O 1
ATOM 723 N N . HIS A 1 96 ? 0.953 5.457 -5.310 1.00 98.00 96 HIS A N 1
ATOM 724 C CA . HIS A 1 96 ? 1.739 5.469 -6.542 1.00 98.00 96 HIS A CA 1
ATOM 725 C C . HIS A 1 96 ? 2.707 4.289 -6.588 1.00 98.00 96 HIS A C 1
ATOM 727 O O . HIS A 1 96 ? 3.516 4.101 -5.675 1.00 98.00 96 HIS A O 1
ATOM 733 N N . ARG A 1 97 ? 2.684 3.522 -7.680 1.00 98.44 97 ARG A N 1
ATOM 734 C CA . ARG A 1 97 ? 3.656 2.452 -7.938 1.00 98.44 97 ARG A CA 1
ATOM 735 C C . ARG A 1 97 ? 4.135 2.508 -9.376 1.00 98.44 97 ARG A C 1
ATOM 737 O O . ARG A 1 97 ? 3.334 2.684 -10.287 1.00 98.44 97 ARG A O 1
ATOM 744 N N . ALA A 1 98 ? 5.435 2.335 -9.583 1.00 98.50 98 ALA A N 1
ATOM 745 C CA . ALA A 1 98 ? 6.003 2.273 -10.923 1.00 98.50 98 ALA A CA 1
ATOM 746 C C . ALA A 1 98 ? 7.065 1.182 -11.040 1.00 98.50 98 ALA A C 1
ATOM 748 O O . ALA A 1 98 ? 7.864 0.976 -10.127 1.00 98.50 98 ALA A O 1
ATOM 749 N N . THR A 1 99 ? 7.128 0.545 -12.202 1.00 98.69 99 THR A N 1
ATOM 750 C CA . THR A 1 99 ? 8.217 -0.343 -12.597 1.00 98.69 99 THR A CA 1
ATOM 751 C C . THR A 1 99 ? 8.726 0.089 -13.961 1.00 98.69 99 THR A C 1
ATOM 753 O O . THR A 1 99 ? 7.983 0.084 -14.941 1.00 98.69 99 THR A O 1
ATOM 756 N N . LEU A 1 100 ? 10.014 0.410 -14.032 1.00 98.62 100 LEU A N 1
ATOM 757 C CA . LEU A 1 100 ? 10.729 0.631 -15.281 1.00 98.62 100 LEU A CA 1
ATOM 758 C C . LEU A 1 100 ? 11.701 -0.525 -15.493 1.00 98.62 100 LEU A C 1
ATOM 760 O O . LEU A 1 100 ? 12.507 -0.837 -14.619 1.00 98.62 100 LEU A O 1
ATOM 764 N N . THR A 1 101 ? 11.638 -1.157 -16.658 1.00 98.75 101 THR A N 1
ATOM 765 C CA . THR A 1 101 ? 12.602 -2.172 -17.085 1.00 98.75 101 THR A CA 1
ATOM 766 C C . THR A 1 101 ? 13.300 -1.710 -18.355 1.00 98.75 101 THR A C 1
ATOM 768 O O . THR A 1 101 ? 12.642 -1.278 -19.299 1.00 98.75 101 THR A O 1
ATOM 771 N N . TRP A 1 102 ? 14.621 -1.837 -18.378 1.00 98.56 102 TRP A N 1
ATOM 772 C CA . TRP A 1 102 ? 15.457 -1.683 -19.560 1.00 98.56 102 TRP A CA 1
ATOM 773 C C . TRP A 1 102 ? 16.145 -3.015 -19.847 1.00 98.56 102 TRP A C 1
ATOM 775 O O . TRP A 1 102 ? 16.927 -3.497 -19.030 1.00 98.56 102 TRP A O 1
ATOM 785 N N . GLY A 1 103 ? 15.828 -3.610 -20.993 1.00 98.50 103 GLY A N 1
ATOM 786 C CA . GLY A 1 103 ? 16.575 -4.720 -21.574 1.00 98.50 103 GLY A CA 1
ATOM 787 C C . GLY A 1 103 ? 17.480 -4.217 -22.694 1.00 98.50 103 GLY A C 1
ATOM 788 O O . GLY A 1 103 ? 17.044 -3.406 -23.510 1.00 98.50 103 GLY A O 1
ATOM 789 N N . GL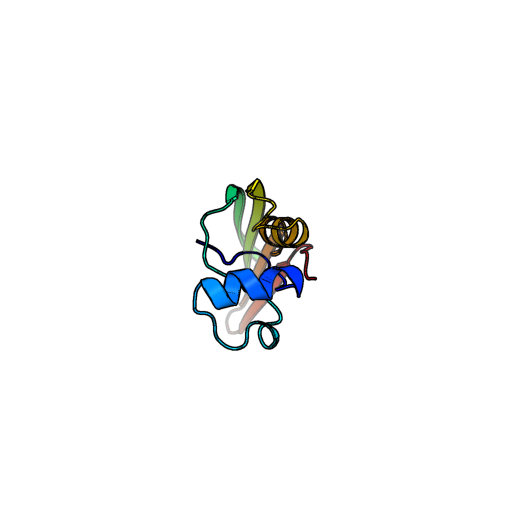N A 1 104 ? 18.714 -4.703 -22.725 1.00 98.38 104 GLN A N 1
ATOM 790 C CA . GLN A 1 104 ? 19.709 -4.408 -23.749 1.00 98.38 104 GLN A CA 1
ATOM 791 C C . GLN A 1 104 ? 20.296 -5.722 -24.262 1.00 98.38 104 GLN A C 1
ATOM 793 O O . GLN A 1 104 ? 20.694 -6.565 -23.454 1.00 98.38 104 GLN A O 1
ATOM 798 N N . SER A 1 105 ? 20.386 -5.894 -25.575 1.00 98.19 105 SER A N 1
ATOM 799 C CA . SER A 1 105 ? 21.046 -7.046 -26.190 1.00 98.19 105 SER A CA 1
ATOM 800 C C . SER A 1 105 ? 22.035 -6.622 -27.265 1.00 98.19 105 SER A C 1
ATOM 802 O O . SER A 1 105 ? 21.745 -5.772 -28.100 1.00 98.19 105 SER A O 1
ATOM 804 N N . TRP A 1 106 ? 23.198 -7.255 -27.229 1.00 97.94 106 TRP A N 1
ATOM 805 C CA . TRP A 1 106 ? 24.194 -7.327 -28.291 1.00 97.94 106 TRP A CA 1
ATOM 806 C C . TRP A 1 106 ? 24.239 -8.772 -28.802 1.00 97.94 106 TRP A C 1
ATOM 808 O O . TRP A 1 106 ? 23.567 -9.632 -28.232 1.00 97.94 106 TRP A O 1
ATOM 818 N N . ASP A 1 107 ? 25.054 -9.049 -29.822 1.00 95.19 107 ASP A N 1
ATOM 819 C CA . ASP A 1 107 ? 25.123 -10.367 -30.475 1.00 95.19 107 ASP A CA 1
ATOM 820 C C . 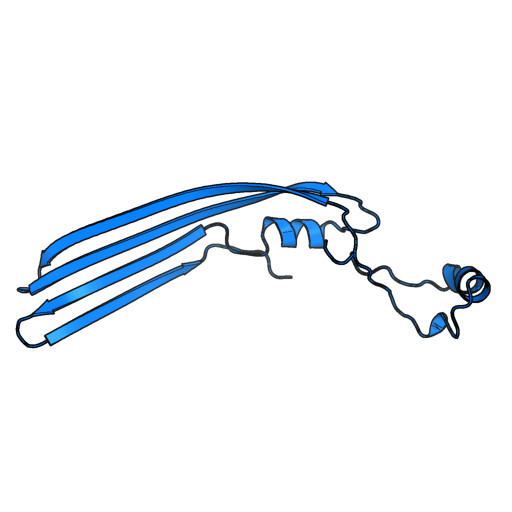ASP A 1 107 ? 25.238 -11.536 -29.477 1.00 95.19 107 ASP A C 1
ATOM 822 O O . ASP A 1 107 ? 24.398 -12.434 -29.468 1.00 95.19 107 ASP A O 1
ATOM 826 N N . ASP A 1 108 ? 26.229 -11.482 -28.582 1.00 96.19 108 ASP A N 1
ATOM 827 C CA . ASP A 1 108 ? 26.525 -12.574 -27.641 1.00 96.19 108 ASP A CA 1
ATOM 828 C C . ASP A 1 108 ? 26.187 -12.244 -26.174 1.00 96.19 108 ASP A C 1
ATOM 830 O O . ASP A 1 108 ? 26.350 -13.086 -25.287 1.00 96.19 108 ASP A O 1
ATOM 834 N N . LEU A 1 109 ? 25.745 -11.014 -25.878 1.00 97.19 109 LEU A N 1
ATOM 835 C CA . LEU A 1 109 ? 25.563 -10.521 -24.509 1.00 97.19 109 LEU A CA 1
ATOM 836 C C . LEU A 1 109 ? 24.211 -9.835 -24.329 1.00 97.19 109 LEU A C 1
ATOM 838 O O . LEU A 1 109 ? 23.828 -8.973 -25.111 1.00 97.19 109 LEU A O 1
ATOM 842 N N . SER A 1 110 ? 23.536 -10.124 -23.218 1.00 96.81 110 SER A N 1
ATOM 843 C CA . SER A 1 110 ? 22.322 -9.414 -22.808 1.00 96.81 110 SER A CA 1
ATOM 844 C C . SER A 1 110 ? 22.430 -8.866 -21.389 1.00 96.81 110 SER A C 1
ATOM 846 O O . SER A 1 110 ? 23.010 -9.503 -20.511 1.00 96.81 110 SER A O 1
ATOM 848 N N . MET A 1 111 ? 21.796 -7.722 -21.152 1.00 97.62 111 MET A N 1
ATOM 849 C CA . MET A 1 111 ? 21.663 -7.067 -19.855 1.00 97.62 111 MET A CA 1
ATOM 850 C C . MET A 1 111 ? 20.195 -6.707 -19.606 1.00 97.62 111 MET A C 1
ATOM 852 O O . MET A 1 111 ? 19.473 -6.321 -20.522 1.00 97.62 111 MET A O 1
ATOM 856 N N . SER A 1 112 ? 19.756 -6.774 -18.348 1.00 98.00 1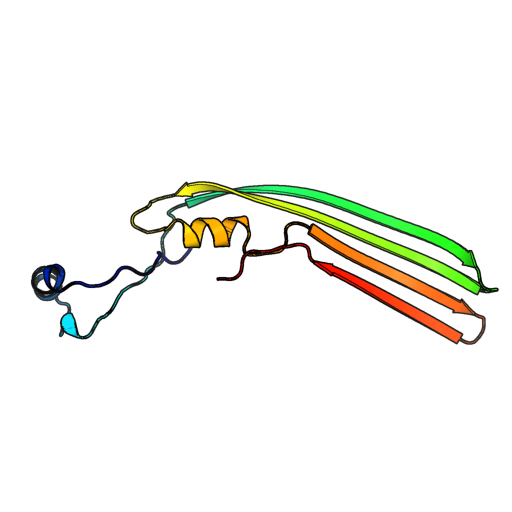12 SER A N 1
ATOM 857 C CA . SER A 1 112 ? 18.463 -6.235 -17.927 1.00 98.00 112 SER A CA 1
ATOM 858 C C . SER A 1 112 ? 18.599 -5.488 -16.607 1.00 98.00 112 SER A C 1
ATOM 860 O O . SER A 1 112 ? 19.144 -6.016 -15.641 1.00 98.00 112 SER A O 1
ATOM 862 N N . VAL A 1 113 ? 18.029 -4.289 -16.544 1.00 98.31 113 VAL A N 1
ATOM 863 C CA . VAL A 1 113 ? 17.932 -3.471 -15.332 1.00 98.31 113 VAL A CA 1
ATOM 864 C C . VAL A 1 113 ? 16.463 -3.201 -15.040 1.00 98.31 113 VAL A C 1
ATOM 866 O O . VAL A 1 113 ? 15.697 -2.860 -15.940 1.00 98.31 113 VAL A O 1
ATOM 869 N N . ARG A 1 114 ? 16.058 -3.348 -13.776 1.00 98.56 114 ARG A N 1
ATOM 870 C CA . ARG A 1 114 ? 14.705 -3.029 -13.311 1.00 98.56 114 ARG A CA 1
ATOM 871 C C . ARG A 1 114 ? 14.765 -2.075 -12.128 1.00 98.56 114 ARG A C 1
ATOM 873 O O . ARG A 1 114 ? 15.401 -2.381 -11.125 1.00 98.56 114 ARG A O 1
ATOM 880 N N . ALA A 1 115 ? 14.041 -0.969 -12.235 1.00 98.56 115 ALA A N 1
ATOM 881 C CA . ALA A 1 115 ? 13.788 -0.039 -11.148 1.00 98.56 115 ALA A CA 1
ATOM 882 C C . ALA A 1 115 ? 12.324 -0.148 -10.710 1.00 98.56 115 ALA A C 1
ATOM 884 O O . ALA A 1 115 ? 11.427 -0.237 -11.550 1.00 98.56 115 ALA A O 1
ATOM 885 N N . ASN A 1 116 ? 12.093 -0.130 -9.398 1.00 98.38 116 ASN A N 1
ATOM 886 C CA . ASN A 1 116 ? 10.758 -0.082 -8.809 1.00 98.38 116 ASN A CA 1
ATOM 887 C C . ASN A 1 116 ? 10.645 1.163 -7.930 1.00 98.38 116 ASN A C 1
ATOM 889 O O . ASN A 1 116 ? 11.570 1.474 -7.182 1.00 98.38 116 ASN A O 1
ATOM 893 N N . TYR A 1 117 ? 9.509 1.843 -8.017 1.00 97.94 117 TYR A N 1
ATOM 894 C CA . TYR A 1 117 ? 9.158 2.998 -7.205 1.00 97.94 117 TYR A CA 1
ATOM 895 C C . TYR A 1 117 ? 7.858 2.718 -6.457 1.00 97.94 117 TYR A C 1
ATOM 897 O O . TYR A 1 117 ? 6.892 2.221 -7.041 1.00 97.94 117 TYR A O 1
ATOM 905 N N . PHE A 1 118 ? 7.850 3.071 -5.176 1.00 97.62 118 PHE A N 1
ATOM 906 C CA . PHE A 1 118 ? 6.694 3.023 -4.296 1.00 97.62 118 PHE A CA 1
ATOM 907 C C . PHE A 1 118 ? 6.573 4.397 -3.643 1.00 97.62 118 PHE A C 1
ATOM 909 O O . PHE A 1 118 ? 7.546 4.885 -3.065 1.00 97.62 118 PHE A O 1
ATOM 916 N N . GLY A 1 119 ? 5.412 5.027 -3.799 1.00 95.31 119 GLY A N 1
ATOM 917 C CA . GLY A 1 119 ? 5.109 6.314 -3.191 1.00 95.31 119 GLY A CA 1
ATOM 918 C C . GLY A 1 119 ? 4.988 6.238 -1.671 1.00 95.31 119 GLY A C 1
ATOM 919 O O . GLY A 1 119 ? 5.215 5.201 -1.043 1.00 95.31 119 GLY A O 1
ATOM 920 N N . GLU A 1 120 ? 4.614 7.367 -1.085 1.00 93.19 120 GLU A N 1
ATOM 921 C CA . GLU A 1 120 ? 4.344 7.457 0.344 1.00 93.19 120 GLU A CA 1
ATOM 922 C C . GLU A 1 120 ? 3.177 6.550 0.742 1.00 93.19 120 GLU A C 1
ATOM 924 O O . GLU A 1 120 ? 2.260 6.297 -0.041 1.00 93.19 120 GLU A O 1
ATOM 929 N N . TYR A 1 121 ? 3.243 6.051 1.970 1.00 93.69 121 TYR A N 1
ATOM 930 C CA . TYR A 1 121 ? 2.195 5.265 2.601 1.00 93.69 121 TYR A CA 1
ATOM 931 C C . TYR A 1 121 ? 2.232 5.506 4.106 1.00 93.69 121 TYR A C 1
ATOM 933 O O . TYR A 1 121 ? 3.249 5.922 4.668 1.00 93.69 121 TYR A O 1
ATOM 941 N N . TYR A 1 122 ? 1.111 5.239 4.757 1.00 92.44 122 TYR A N 1
ATOM 942 C CA . TYR A 1 122 ? 0.968 5.322 6.196 1.00 92.44 122 TYR A CA 1
ATOM 943 C C . TYR A 1 122 ? 1.262 3.967 6.843 1.00 92.44 122 TYR A C 1
ATOM 945 O O . TYR A 1 122 ? 0.618 2.965 6.538 1.00 92.44 122 TYR A O 1
ATOM 953 N N . ALA A 1 123 ? 2.222 3.944 7.768 1.00 80.69 123 ALA A N 1
ATOM 954 C CA . ALA A 1 123 ? 2.576 2.762 8.544 1.00 80.69 123 ALA A CA 1
ATOM 955 C C . ALA A 1 123 ? 2.838 3.143 10.001 1.00 80.69 123 ALA A C 1
ATOM 957 O O . ALA A 1 123 ? 3.972 3.441 10.378 1.00 80.69 123 ALA A O 1
ATOM 958 N N . THR A 1 124 ? 1.771 3.125 10.801 1.00 66.19 124 THR A N 1
ATOM 959 C CA . THR A 1 124 ? 1.815 3.290 12.258 1.00 66.19 124 THR A CA 1
ATOM 960 C C . THR A 1 124 ? 0.773 2.399 12.927 1.00 66.19 124 THR A C 1
ATOM 962 O O . THR A 1 124 ? -0.350 2.242 12.379 1.00 66.19 124 THR A O 1
#

Sequence (124 aa):
IAQSSQISVKASDYDALRAAGVEFPELISAVTFYTNDFDTTTQGVDIVGSYTTEMLSGDAKFSLAYGWTDTSVDKYDPETTDAGKVRRLEDGIPAHRATLTWGQSWDDLSMSVRANYFGEYYAT

Radius of gyration: 25.12 Å; chains: 1; bounding box: 50×24×67 Å

pLDDT: mean 95.62, std 4.15, range [66.19, 98.75]